Protein AF-A0A1H4XVM9-F1 (afdb_monomer)

Sequence (159 aa):
MECVITDLNSVCNGCSYFNTNTNANNGYACSHSDCSDWVTVDNDGYTTEIENNTAIRLVAQSFTKRNIKCNRRLAKKFLKKARKSDLRMELTKIGVKTIGLCFSFTCPIAWSVDFEGMKNYSNSKEYDYIDNEDEMPSGFGDDLMGIEKSKADKLGITY

pLDDT: mean 75.52, std 8.01, range [58.66, 90.75]

Radius of gyration: 21.46 Å; Cα contacts (8 Å, |Δi|>4): 237; chains: 1; bounding box: 53×29×60 Å

Structure (mmCIF, N/CA/C/O backbone):
data_AF-A0A1H4XVM9-F1
#
_entry.id   AF-A0A1H4XVM9-F1
#
loop_
_atom_site.group_PDB
_atom_site.id
_atom_site.type_symbol
_atom_site.label_atom_id
_atom_site.label_alt_id
_atom_site.label_comp_id
_atom_site.label_asym_id
_atom_site.label_entity_id
_atom_site.label_seq_id
_atom_site.pdbx_PDB_ins_code
_atom_site.Cartn_x
_atom_site.Cartn_y
_atom_site.Cartn_z
_atom_site.occupancy
_atom_site.B_iso_or_equiv
_atom_site.auth_seq_id
_atom_site.auth_comp_id
_atom_site.auth_asym_id
_atom_site.auth_atom_id
_atom_site.pdbx_PDB_model_num
ATOM 1 N N . MET A 1 1 ? 17.768 -16.829 -15.348 1.00 60.78 1 MET A N 1
ATOM 2 C CA . MET A 1 1 ? 16.547 -16.003 -15.272 1.00 60.78 1 MET A CA 1
ATOM 3 C C . MET A 1 1 ? 16.781 -14.812 -16.170 1.00 60.78 1 MET A C 1
ATOM 5 O O . MET A 1 1 ? 17.825 -14.191 -16.033 1.00 60.78 1 MET A O 1
ATOM 9 N N . GLU A 1 2 ? 15.900 -14.573 -17.136 1.00 74.12 2 GLU A N 1
ATOM 10 C CA . GLU A 1 2 ? 15.993 -13.395 -18.003 1.00 74.12 2 GLU A CA 1
ATOM 11 C C . GLU A 1 2 ? 15.342 -12.225 -17.248 1.00 74.12 2 GLU A C 1
ATOM 13 O O . GLU A 1 2 ? 14.172 -12.317 -16.864 1.00 74.12 2 GLU A O 1
ATOM 18 N N . CYS A 1 3 ? 16.129 -11.194 -16.943 1.00 76.75 3 CYS A N 1
ATOM 19 C CA . CYS A 1 3 ? 15.659 -9.969 -16.299 1.00 76.75 3 CYS A CA 1
ATOM 20 C C . CYS A 1 3 ? 15.280 -8.958 -17.379 1.00 76.75 3 CYS A C 1
ATOM 22 O O . CYS A 1 3 ? 15.989 -8.832 -18.377 1.00 76.75 3 CYS A O 1
ATOM 24 N N . VAL A 1 4 ? 14.180 -8.251 -17.162 1.00 83.38 4 VAL A N 1
ATOM 25 C CA . VAL A 1 4 ? 13.772 -7.091 -17.947 1.00 83.38 4 VAL A CA 1
ATOM 26 C C . VAL A 1 4 ? 13.689 -5.888 -17.022 1.00 83.38 4 VAL A C 1
ATOM 28 O O . VAL A 1 4 ? 13.315 -6.021 -15.855 1.00 83.38 4 VAL A O 1
ATOM 31 N N . ILE A 1 5 ? 14.072 -4.728 -17.538 1.00 84.88 5 ILE A N 1
ATOM 32 C CA . ILE A 1 5 ? 13.984 -3.463 -16.814 1.00 84.88 5 ILE A CA 1
ATOM 33 C C . ILE A 1 5 ? 12.751 -2.736 -17.322 1.00 84.88 5 ILE A C 1
ATOM 35 O O . ILE A 1 5 ? 12.441 -2.802 -18.503 1.00 84.88 5 ILE A O 1
ATOM 39 N N . THR A 1 6 ? 12.031 -2.086 -16.426 1.00 83.56 6 THR A N 1
ATOM 40 C CA . THR A 1 6 ? 10.832 -1.310 -16.735 1.00 83.56 6 THR A CA 1
ATOM 41 C C . THR A 1 6 ? 10.722 -0.150 -15.750 1.00 83.56 6 THR A C 1
ATOM 43 O O . THR A 1 6 ? 11.431 -0.124 -14.745 1.00 83.56 6 THR A O 1
ATOM 46 N N . ASP A 1 7 ? 9.856 0.818 -16.016 1.00 80.88 7 ASP A N 1
ATOM 47 C CA . ASP A 1 7 ? 9.591 1.911 -15.088 1.00 80.88 7 ASP A CA 1
ATOM 48 C C . ASP A 1 7 ? 8.581 1.508 -13.995 1.00 80.88 7 ASP A C 1
ATOM 50 O O . ASP A 1 7 ? 7.724 0.635 -14.168 1.00 80.88 7 ASP A O 1
ATOM 54 N N . LEU A 1 8 ? 8.655 2.180 -12.848 1.00 76.62 8 LEU A N 1
ATOM 55 C CA . LEU A 1 8 ? 7.811 1.930 -11.686 1.00 76.62 8 LEU A CA 1
ATOM 56 C C . LEU A 1 8 ? 6.322 2.055 -12.024 1.00 76.62 8 LEU A C 1
ATOM 58 O O . LEU A 1 8 ? 5.529 1.276 -11.501 1.00 76.62 8 LEU A O 1
ATOM 62 N N . ASN A 1 9 ? 5.921 2.968 -12.919 1.00 76.19 9 ASN A N 1
ATOM 63 C CA .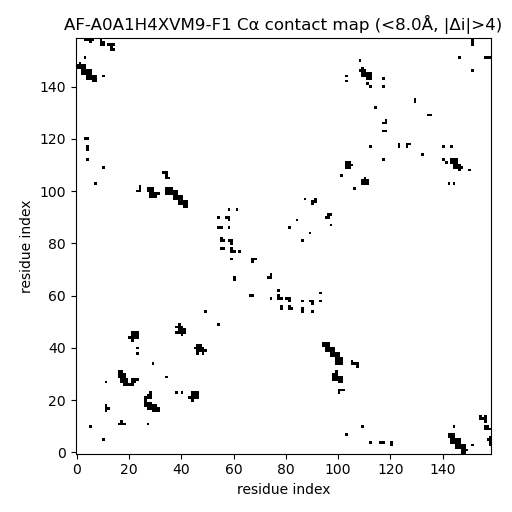 ASN A 1 9 ? 4.513 3.097 -13.297 1.00 76.19 9 ASN A CA 1
ATOM 64 C C . ASN A 1 9 ? 4.041 1.888 -14.098 1.00 76.19 9 ASN A C 1
ATOM 66 O O . ASN A 1 9 ? 2.945 1.395 -13.844 1.00 76.19 9 ASN A O 1
ATOM 70 N N . SER A 1 10 ? 4.851 1.378 -15.025 1.00 80.31 10 SER A N 1
ATOM 71 C CA . SER A 1 10 ? 4.559 0.139 -15.752 1.00 80.31 10 SER A CA 1
ATOM 72 C C . SER A 1 10 ? 4.390 -1.043 -14.796 1.00 80.31 10 SER A C 1
ATOM 74 O O . SER A 1 10 ? 3.418 -1.797 -14.913 1.00 80.31 10 SER A O 1
ATOM 76 N N . VAL A 1 11 ? 5.255 -1.157 -13.780 1.00 78.12 11 VAL A N 1
ATOM 77 C CA . VAL A 1 11 ? 5.090 -2.158 -12.716 1.00 78.12 11 VAL A CA 1
ATOM 78 C C . VAL A 1 11 ? 3.797 -1.935 -11.948 1.00 78.12 11 VAL A C 1
ATOM 80 O O . VAL A 1 11 ? 3.027 -2.876 -11.796 1.00 78.12 11 VAL A O 1
ATOM 83 N N . CYS A 1 12 ? 3.527 -0.720 -11.473 1.00 74.00 12 CYS A N 1
ATOM 84 C CA . CYS A 1 12 ? 2.334 -0.408 -10.690 1.00 74.00 12 CYS A CA 1
ATOM 85 C C . CYS A 1 12 ? 1.034 -0.610 -11.478 1.00 74.00 12 CYS A C 1
ATOM 87 O O . CYS A 1 12 ? 0.043 -1.050 -10.904 1.00 74.00 12 CYS A O 1
ATOM 89 N N . ASN A 1 13 ? 1.035 -0.343 -12.782 1.00 74.50 13 ASN A N 1
ATOM 90 C CA . ASN A 1 13 ? -0.128 -0.525 -13.645 1.00 74.50 13 ASN A CA 1
ATOM 91 C C . ASN A 1 13 ? -0.417 -2.005 -13.931 1.00 74.50 13 ASN A C 1
ATOM 93 O O . ASN A 1 13 ? -1.582 -2.393 -13.994 1.00 74.50 13 ASN A O 1
ATOM 97 N N . GLY A 1 14 ? 0.617 -2.840 -14.095 1.00 74.88 14 GLY A N 1
ATOM 98 C CA . GLY A 1 14 ? 0.437 -4.284 -14.308 1.00 74.88 14 GLY A CA 1
ATOM 99 C C . GLY A 1 14 ? 0.258 -5.077 -13.009 1.00 74.88 14 GLY A C 1
ATOM 100 O O . GLY A 1 14 ? -0.461 -6.074 -12.951 1.00 74.88 14 GLY A O 1
ATOM 101 N N . CYS A 1 15 ? 0.882 -4.620 -11.925 1.00 71.25 15 CYS A N 1
ATOM 102 C CA . CYS A 1 15 ? 0.746 -5.169 -10.587 1.00 71.25 15 CYS A CA 1
ATOM 103 C C . CYS A 1 15 ? -0.568 -4.668 -9.984 1.00 71.25 15 CYS A C 1
ATOM 105 O O . CYS A 1 15 ? -0.610 -3.628 -9.332 1.00 71.25 15 CYS A O 1
ATOM 107 N N . SER A 1 16 ? -1.642 -5.445 -10.138 1.00 71.12 16 SER A N 1
ATOM 108 C CA . SER A 1 16 ? -2.992 -5.170 -9.607 1.00 71.12 16 SER A CA 1
ATOM 109 C C . SER A 1 16 ? -3.074 -4.888 -8.095 1.00 71.12 16 SER A C 1
ATOM 111 O O . SER A 1 16 ? -4.163 -4.708 -7.552 1.00 71.12 16 SER A O 1
ATOM 113 N N . TYR A 1 17 ? -1.945 -4.925 -7.390 1.00 72.06 17 TYR A N 1
ATOM 114 C CA . TYR A 1 17 ? -1.823 -4.645 -5.972 1.00 72.06 17 TYR A CA 1
ATOM 115 C C . TYR A 1 17 ? -1.584 -3.165 -5.664 1.00 72.06 17 TYR A C 1
ATOM 117 O O . TYR A 1 17 ? -1.911 -2.758 -4.544 1.00 72.06 17 TYR A O 1
ATOM 125 N N . PHE A 1 18 ? -1.034 -2.375 -6.594 1.00 72.12 18 PHE A N 1
ATOM 126 C CA . PHE A 1 18 ? -0.811 -0.947 -6.370 1.00 72.12 18 PHE A CA 1
ATOM 127 C C . PHE A 1 18 ? -2.110 -0.148 -6.514 1.00 72.12 18 PHE A C 1
ATOM 129 O O . PHE A 1 18 ? -2.941 -0.407 -7.380 1.00 72.12 18 PHE A O 1
ATOM 136 N N . ASN A 1 19 ? -2.295 0.828 -5.629 1.00 66.88 19 ASN A N 1
ATOM 137 C CA . ASN A 1 19 ? -3.443 1.718 -5.610 1.00 66.88 19 ASN A CA 1
ATOM 138 C C . ASN A 1 19 ? -2.972 3.170 -5.512 1.00 66.88 19 ASN A C 1
ATOM 140 O O . ASN A 1 19 ? -2.428 3.591 -4.490 1.00 66.88 19 ASN A O 1
ATOM 144 N N . THR A 1 20 ? -3.248 3.932 -6.567 1.00 65.31 20 THR A N 1
ATOM 145 C CA . THR A 1 20 ? -2.880 5.346 -6.682 1.00 65.31 20 THR A CA 1
ATOM 146 C C . THR A 1 20 ? -3.876 6.307 -6.041 1.00 65.31 20 THR A C 1
ATOM 148 O O . THR A 1 20 ? -3.582 7.486 -5.870 1.00 65.31 20 THR A O 1
ATOM 151 N N . ASN A 1 21 ? -5.032 5.812 -5.587 1.00 67.31 21 ASN A N 1
ATOM 152 C CA . ASN A 1 21 ? -6.060 6.607 -4.909 1.00 67.31 21 ASN A CA 1
ATOM 153 C C . ASN A 1 21 ? -5.782 6.776 -3.407 1.00 67.31 21 ASN A C 1
ATOM 155 O O . ASN A 1 21 ? -6.690 6.669 -2.582 1.00 67.31 21 ASN A O 1
ATOM 159 N N . THR A 1 22 ? -4.524 6.992 -3.033 1.00 68.69 22 THR A N 1
ATOM 160 C CA . THR A 1 22 ? -4.124 7.353 -1.667 1.00 68.69 22 THR A CA 1
ATOM 161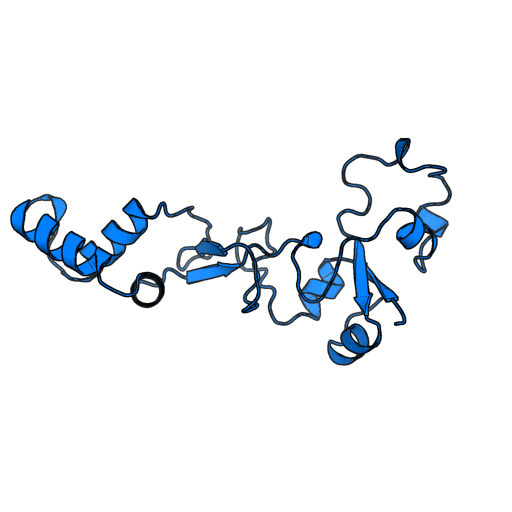 C C . THR A 1 22 ? -2.932 8.296 -1.750 1.00 68.69 22 THR A C 1
ATOM 163 O O . THR A 1 22 ? -2.165 8.215 -2.699 1.00 68.69 22 THR A O 1
ATOM 166 N N . ASN A 1 23 ? -2.719 9.162 -0.765 1.00 70.88 23 ASN A N 1
ATOM 167 C CA . ASN A 1 23 ? -1.475 9.946 -0.687 1.00 70.88 23 ASN A CA 1
ATOM 168 C C . ASN A 1 23 ? -0.321 9.162 -0.029 1.00 70.88 23 ASN A C 1
ATOM 170 O O . ASN A 1 23 ? 0.756 9.712 0.206 1.00 70.88 23 ASN A O 1
ATOM 174 N N . ALA A 1 24 ? -0.545 7.890 0.300 1.00 69.81 24 ALA A N 1
ATOM 175 C CA . ALA A 1 24 ? 0.459 7.053 0.921 1.00 69.81 24 ALA A CA 1
ATOM 176 C C . ALA A 1 24 ? 1.558 6.703 -0.062 1.00 69.81 24 ALA A C 1
ATOM 178 O O . ALA A 1 24 ? 1.281 6.448 -1.233 1.00 69.81 24 ALA A O 1
ATOM 179 N N . ASN A 1 25 ? 2.794 6.661 0.432 1.00 70.69 25 ASN A N 1
ATOM 180 C CA . ASN A 1 25 ? 3.955 6.334 -0.387 1.00 70.69 25 ASN A CA 1
ATOM 181 C C . ASN A 1 25 ? 4.012 7.166 -1.684 1.00 70.69 25 ASN A C 1
ATOM 183 O O . ASN A 1 25 ? 4.169 6.615 -2.767 1.00 70.69 25 ASN A O 1
ATOM 187 N N . ASN A 1 26 ? 3.762 8.478 -1.594 1.00 70.56 26 ASN A N 1
ATOM 188 C CA . ASN A 1 26 ? 3.692 9.386 -2.749 1.00 70.56 26 ASN A CA 1
ATOM 189 C C . ASN A 1 26 ? 2.679 8.977 -3.837 1.00 70.56 26 ASN A C 1
ATOM 191 O O . ASN A 1 26 ? 2.870 9.303 -5.004 1.00 70.56 26 ASN A O 1
ATOM 195 N N . GLY A 1 27 ? 1.603 8.276 -3.473 1.00 69.38 27 GLY A N 1
ATOM 196 C CA . GLY A 1 27 ? 0.634 7.769 -4.445 1.00 69.38 27 GLY A CA 1
ATOM 197 C C . GLY A 1 27 ? 0.850 6.317 -4.858 1.00 69.38 27 GLY A C 1
ATOM 198 O O . GLY A 1 27 ? 0.165 5.854 -5.756 1.00 69.38 27 GLY A O 1
ATOM 199 N N . TYR A 1 28 ? 1.753 5.574 -4.217 1.00 69.50 28 TYR A N 1
ATOM 200 C CA . TYR A 1 28 ? 2.046 4.178 -4.557 1.00 69.50 28 TYR A CA 1
ATOM 201 C C . TYR A 1 28 ? 1.768 3.235 -3.383 1.00 69.50 28 TYR A C 1
ATOM 203 O O . TYR A 1 28 ? 2.627 2.459 -2.957 1.00 69.50 28 TYR A O 1
ATOM 211 N N . ALA A 1 29 ? 0.561 3.297 -2.820 1.00 74.50 29 ALA A N 1
ATOM 212 C CA . ALA A 1 29 ? 0.131 2.307 -1.838 1.00 74.50 29 ALA A CA 1
ATOM 213 C C . ALA A 1 29 ? 0.048 0.918 -2.469 1.00 74.50 29 ALA A C 1
ATOM 215 O O . ALA A 1 29 ? -0.370 0.779 -3.614 1.00 74.50 29 ALA A O 1
ATOM 216 N N . CYS A 1 30 ? 0.359 -0.123 -1.703 1.00 77.19 30 CY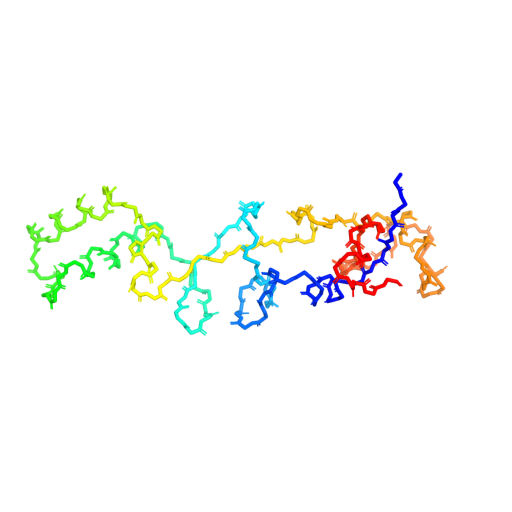S A N 1
ATOM 217 C CA . CYS A 1 30 ? 0.298 -1.503 -2.164 1.00 77.19 30 CYS A CA 1
ATOM 218 C C . CYS A 1 30 ? -0.604 -2.350 -1.264 1.00 77.19 30 CYS A C 1
ATOM 220 O O . CYS A 1 30 ? -0.686 -2.145 -0.060 1.00 77.19 30 CYS A O 1
ATOM 222 N N . SER A 1 31 ? -1.304 -3.322 -1.834 1.00 75.88 31 SER A N 1
ATOM 223 C CA . SER A 1 31 ? -2.168 -4.258 -1.103 1.00 75.88 31 SER A CA 1
ATOM 224 C C . SER A 1 31 ? -1.613 -5.685 -1.062 1.00 75.88 31 SER A C 1
ATOM 226 O O . SER A 1 31 ? -2.302 -6.600 -0.609 1.00 75.88 31 SER A O 1
ATOM 228 N N . HIS A 1 32 ? -0.373 -5.887 -1.517 1.00 73.06 32 HIS A N 1
ATOM 229 C CA . HIS A 1 32 ? 0.261 -7.201 -1.563 1.00 73.06 32 HIS A CA 1
ATOM 230 C C . HIS A 1 32 ? 0.417 -7.784 -0.150 1.00 73.06 32 HIS A C 1
ATOM 232 O O . HIS A 1 32 ? 0.841 -7.083 0.770 1.00 73.06 32 HIS A O 1
ATOM 238 N N . SER A 1 33 ? 0.087 -9.069 0.035 1.00 71.50 33 SER A N 1
ATOM 239 C CA . SER A 1 33 ? 0.147 -9.738 1.349 1.00 71.50 33 SER A CA 1
ATOM 240 C C . SER A 1 33 ? 1.539 -9.696 1.966 1.00 71.50 33 SER A C 1
ATOM 242 O O . SER A 1 33 ? 1.676 -9.582 3.181 1.00 71.50 33 SER A O 1
ATOM 244 N N . ASP A 1 34 ? 2.548 -9.748 1.102 1.00 70.62 34 ASP A N 1
ATOM 245 C CA . ASP A 1 34 ? 3.956 -9.847 1.481 1.00 70.62 34 ASP A CA 1
ATOM 246 C C . ASP A 1 34 ? 4.639 -8.473 1.606 1.00 70.62 34 ASP A C 1
ATOM 248 O O . ASP A 1 34 ? 5.863 -8.395 1.596 1.00 70.62 34 ASP A O 1
ATOM 252 N N . CYS A 1 35 ? 3.875 -7.375 1.694 1.00 70.75 35 CYS A N 1
ATOM 253 C CA . CYS A 1 35 ? 4.466 -6.052 1.902 1.00 70.75 35 CYS A CA 1
ATOM 254 C C . CYS A 1 35 ? 5.155 -5.986 3.279 1.00 70.75 35 CYS A C 1
ATOM 256 O O . CYS A 1 35 ? 4.567 -6.384 4.293 1.00 70.75 35 CYS A O 1
ATOM 258 N N . SER A 1 36 ? 6.393 -5.482 3.313 1.00 66.00 36 SER A N 1
ATOM 259 C CA . SER A 1 36 ? 7.202 -5.376 4.537 1.00 66.00 36 SER A CA 1
ATOM 260 C C . SER A 1 36 ? 6.638 -4.350 5.514 1.00 66.00 36 SER A C 1
ATOM 262 O O . SER A 1 36 ? 6.590 -4.596 6.719 1.00 66.00 36 SER A O 1
ATOM 264 N N . ASP A 1 37 ? 6.158 -3.231 4.976 1.00 70.75 37 ASP A N 1
ATOM 265 C CA . ASP A 1 37 ? 5.762 -2.055 5.735 1.00 70.75 37 ASP A CA 1
ATOM 266 C C . ASP A 1 37 ? 4.308 -1.698 5.463 1.00 70.75 37 ASP A C 1
ATOM 268 O O . ASP A 1 37 ? 3.804 -1.835 4.349 1.00 70.75 37 ASP A O 1
ATOM 272 N N . TRP A 1 38 ? 3.612 -1.240 6.501 1.00 74.38 38 TRP A N 1
ATOM 273 C CA . TRP A 1 38 ? 2.185 -0.944 6.448 1.00 74.38 38 TRP A CA 1
ATOM 274 C C . TRP A 1 38 ? 1.901 0.393 7.113 1.00 74.38 38 TRP A C 1
ATOM 276 O O . TRP A 1 38 ? 2.331 0.642 8.238 1.00 74.38 38 TRP A O 1
ATOM 286 N N . VAL A 1 39 ? 1.094 1.215 6.451 1.00 74.19 39 VAL A N 1
ATOM 287 C CA . VAL A 1 39 ? 0.520 2.431 7.017 1.00 74.19 39 VAL A CA 1
ATOM 288 C C . VAL A 1 39 ? -0.990 2.291 7.125 1.00 74.19 39 VAL A C 1
ATOM 290 O O . VAL A 1 39 ? -1.643 1.496 6.446 1.00 74.19 39 VAL A O 1
ATOM 293 N N . THR A 1 40 ? -1.556 3.061 8.038 1.00 74.50 40 THR A N 1
ATOM 294 C CA . THR A 1 40 ? -2.996 3.142 8.218 1.00 74.50 40 THR A CA 1
ATOM 295 C C . THR A 1 40 ? -3.514 4.389 7.504 1.00 74.50 40 THR A C 1
ATOM 297 O O . THR A 1 40 ? -2.948 5.464 7.658 1.00 74.50 40 THR A O 1
ATOM 300 N N . VAL A 1 41 ? -4.570 4.249 6.710 1.00 73.75 41 VAL A N 1
ATOM 301 C CA . VAL A 1 41 ? -5.262 5.355 6.037 1.00 73.75 41 VAL A CA 1
ATOM 302 C C . VAL A 1 41 ? -6.703 5.424 6.501 1.00 73.75 41 VAL A C 1
ATOM 304 O O . VAL A 1 41 ? -7.314 4.411 6.860 1.00 73.75 41 VAL A O 1
ATOM 307 N N . ASP A 1 42 ? -7.249 6.631 6.503 1.00 71.38 42 ASP A N 1
ATOM 308 C CA . ASP A 1 42 ? -8.680 6.824 6.681 1.00 71.38 42 ASP A CA 1
ATOM 309 C C . ASP A 1 42 ? -9.476 6.401 5.429 1.00 71.38 42 ASP A C 1
ATOM 311 O O . ASP A 1 42 ? -8.930 5.919 4.431 1.00 71.38 42 ASP A O 1
ATOM 315 N N . ASN A 1 43 ? -10.804 6.536 5.499 1.00 66.62 43 ASN A N 1
ATOM 316 C CA . ASN A 1 43 ? -11.697 6.206 4.384 1.00 66.62 43 ASN A CA 1
ATOM 317 C C . ASN A 1 43 ? -11.443 7.062 3.138 1.00 66.62 43 ASN A C 1
ATOM 319 O O . ASN A 1 43 ? -11.745 6.603 2.036 1.00 66.62 43 ASN A O 1
ATOM 323 N N . ASP A 1 44 ? -10.912 8.269 3.324 1.00 65.94 44 ASP A N 1
ATOM 324 C CA . ASP A 1 44 ? -10.708 9.257 2.269 1.00 65.94 44 ASP A CA 1
ATOM 325 C C . ASP A 1 44 ? -9.345 9.071 1.575 1.00 65.94 44 ASP A C 1
ATOM 327 O O . ASP A 1 44 ? -9.018 9.794 0.637 1.00 65.94 44 ASP A O 1
ATOM 331 N N . GLY A 1 45 ? -8.566 8.062 1.991 1.00 61.66 45 GLY A N 1
ATOM 332 C CA . GLY A 1 45 ? -7.280 7.714 1.387 1.00 61.66 45 GLY A CA 1
ATOM 333 C C . GLY A 1 45 ? -6.122 8.579 1.879 1.00 61.66 45 GLY A C 1
ATOM 334 O O . GLY A 1 45 ? -5.038 8.514 1.295 1.00 61.66 45 GLY A O 1
ATOM 335 N N . TYR A 1 46 ? -6.327 9.356 2.948 1.00 64.12 46 TYR A N 1
ATOM 336 C CA . TYR A 1 46 ? -5.277 10.144 3.571 1.00 64.12 46 TYR A CA 1
ATOM 337 C C . TYR A 1 46 ? -4.517 9.307 4.600 1.00 64.12 46 TYR A C 1
ATOM 339 O O . TYR A 1 46 ? -5.076 8.725 5.536 1.00 64.12 46 TYR A O 1
ATOM 347 N N . THR A 1 47 ? -3.196 9.281 4.454 1.00 61.09 47 THR A N 1
ATOM 348 C CA . THR A 1 47 ? -2.270 8.793 5.464 1.00 61.09 47 THR A CA 1
ATOM 349 C C . THR A 1 47 ? -2.358 9.679 6.678 1.00 61.09 47 THR A C 1
ATOM 351 O O . THR A 1 47 ? -1.824 10.787 6.719 1.00 61.09 47 THR A O 1
ATOM 354 N N . THR A 1 48 ? -2.995 9.153 7.706 1.00 61.31 48 THR A N 1
ATOM 355 C CA . THR A 1 48 ? -2.656 9.535 9.062 1.00 61.31 48 THR A CA 1
ATOM 356 C C . THR A 1 48 ? -1.823 8.397 9.606 1.00 61.31 48 THR A C 1
ATOM 358 O O . THR A 1 48 ? -2.312 7.278 9.717 1.00 61.31 48 THR A O 1
ATOM 361 N N . GLU A 1 49 ? -0.567 8.650 9.963 1.00 60.41 49 GLU A N 1
ATOM 362 C CA . GLU A 1 49 ? 0.131 7.711 10.832 1.00 60.41 49 GLU A CA 1
ATOM 363 C C . GLU A 1 49 ? -0.652 7.621 12.142 1.00 60.41 49 GLU A C 1
ATOM 365 O O . GLU A 1 49 ? -0.592 8.485 13.018 1.00 60.41 49 GLU A O 1
ATOM 370 N N . ILE A 1 50 ? -1.479 6.585 12.250 1.00 65.94 50 ILE A N 1
ATOM 371 C CA . ILE A 1 50 ? -2.238 6.338 13.458 1.00 65.94 50 ILE A CA 1
ATOM 372 C C . ILE A 1 50 ? -1.306 5.575 14.383 1.00 65.94 50 ILE A C 1
ATOM 374 O O . ILE A 1 50 ? -1.207 4.351 14.314 1.00 65.94 50 ILE A O 1
ATOM 378 N N . GLU A 1 51 ? -0.640 6.306 15.278 1.00 72.69 51 GLU A N 1
ATOM 379 C CA . GLU A 1 51 ? 0.092 5.692 16.382 1.00 72.69 51 GLU A CA 1
ATOM 380 C C . GLU A 1 51 ? -0.763 4.599 17.039 1.00 72.69 51 GLU A C 1
ATOM 382 O O . GLU A 1 51 ? -1.973 4.762 17.234 1.00 72.69 51 GLU A O 1
ATOM 387 N N . ASN A 1 52 ? -0.137 3.501 17.463 1.00 75.69 52 ASN A N 1
ATOM 388 C CA . ASN A 1 52 ? -0.840 2.351 18.041 1.00 75.69 52 ASN A CA 1
ATOM 389 C C . ASN A 1 52 ? -1.790 2.760 19.194 1.00 75.69 52 ASN A C 1
ATOM 391 O O . ASN A 1 52 ? -2.925 2.293 19.305 1.00 75.69 52 ASN A O 1
ATOM 395 N N . ASN A 1 53 ? -1.382 3.734 20.015 1.00 79.56 53 ASN A N 1
ATOM 396 C CA . ASN A 1 53 ? -2.229 4.293 21.071 1.00 79.56 53 ASN A CA 1
ATOM 397 C C . ASN A 1 53 ? -3.474 5.018 20.538 1.00 79.56 53 ASN A C 1
ATOM 399 O O . ASN A 1 53 ? -4.544 4.926 21.147 1.00 79.56 53 ASN A O 1
ATOM 403 N N . THR A 1 54 ? -3.356 5.727 19.419 1.00 79.81 54 THR A N 1
ATOM 404 C CA . THR A 1 54 ? -4.471 6.392 18.737 1.00 79.81 54 THR A CA 1
ATOM 405 C C . THR A 1 54 ? -5.411 5.361 18.117 1.00 79.81 54 THR A C 1
ATOM 407 O O . THR A 1 54 ? -6.622 5.448 18.327 1.00 79.81 54 THR A O 1
ATOM 410 N N . ALA A 1 55 ? -4.873 4.313 17.492 1.00 79.44 55 ALA A N 1
ATOM 411 C CA . ALA A 1 55 ? -5.657 3.220 16.921 1.00 79.44 55 ALA A CA 1
ATOM 412 C C . ALA A 1 55 ? -6.489 2.494 17.994 1.00 79.44 55 ALA A C 1
ATOM 414 O O . ALA A 1 55 ? -7.703 2.326 17.856 1.00 79.44 55 ALA A O 1
ATOM 415 N N . ILE A 1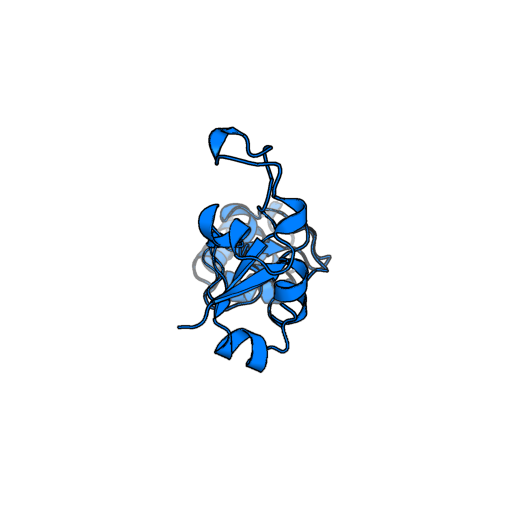 56 ? -5.873 2.171 19.138 1.00 85.12 56 ILE A N 1
ATOM 416 C CA . ILE A 1 56 ? -6.562 1.592 20.303 1.00 85.12 56 ILE A CA 1
ATOM 417 C C . ILE A 1 56 ? -7.698 2.505 20.790 1.00 85.12 56 ILE A C 1
ATOM 419 O O . ILE A 1 56 ? -8.753 2.018 21.204 1.00 85.12 56 ILE A O 1
ATOM 423 N N . ARG A 1 57 ? -7.502 3.830 20.776 1.00 84.44 57 ARG A N 1
ATOM 424 C CA . ARG A 1 57 ? -8.528 4.794 21.208 1.00 84.44 57 ARG A CA 1
ATOM 425 C C . ARG A 1 57 ? -9.699 4.852 20.234 1.00 84.44 57 ARG A C 1
ATOM 427 O O . ARG A 1 57 ? -10.832 4.868 20.711 1.00 84.44 57 ARG A O 1
ATOM 434 N N . LEU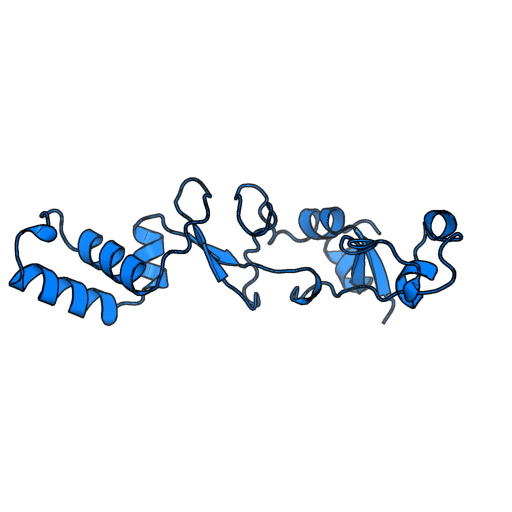 A 1 58 ? -9.443 4.838 18.927 1.00 82.56 58 LEU A N 1
ATOM 435 C CA . LEU A 1 58 ? -10.483 4.801 17.893 1.00 82.56 58 LEU A CA 1
ATOM 436 C C . LEU A 1 58 ? -11.330 3.528 18.013 1.00 82.56 58 LEU A C 1
ATOM 438 O O . LEU A 1 58 ? -12.554 3.605 18.124 1.00 82.56 58 LEU A O 1
ATOM 442 N N . VAL A 1 59 ? -10.685 2.363 18.137 1.00 86.94 59 VAL A N 1
ATOM 443 C CA . VAL A 1 59 ? -11.386 1.088 18.360 1.00 86.94 59 VAL A CA 1
ATOM 444 C C . VAL A 1 59 ? -12.183 1.119 19.664 1.00 86.94 59 VAL A C 1
ATOM 446 O O . VAL A 1 59 ? -13.357 0.752 19.688 1.00 86.94 59 VAL A O 1
ATOM 449 N N . ALA A 1 60 ? -11.602 1.626 20.755 1.00 87.56 60 ALA A N 1
ATOM 450 C CA . ALA A 1 60 ? -12.313 1.739 22.026 1.00 87.56 60 ALA A CA 1
ATOM 451 C C . ALA A 1 60 ? -13.554 2.642 21.928 1.00 87.56 60 ALA A C 1
ATOM 453 O O . ALA A 1 60 ? -14.575 2.317 22.535 1.00 87.56 60 ALA A O 1
ATOM 454 N N . GLN A 1 61 ? -13.476 3.743 21.173 1.00 85.06 61 GLN A N 1
ATOM 455 C CA . GLN A 1 61 ? -14.603 4.639 20.896 1.00 85.06 61 GLN A CA 1
ATOM 456 C C . GLN A 1 61 ? -15.687 3.953 20.061 1.00 85.06 61 GLN A C 1
ATOM 458 O O . GLN A 1 61 ? -16.862 4.109 20.377 1.00 85.06 61 GLN A O 1
ATOM 463 N N . SER A 1 62 ? -15.317 3.123 19.083 1.00 85.50 62 SER A N 1
ATOM 464 C CA . SER A 1 62 ? -16.285 2.395 18.249 1.00 85.50 62 SER A CA 1
ATOM 465 C C . SER A 1 62 ? -17.171 1.418 19.037 1.00 85.50 62 SER A C 1
ATOM 467 O O . SER A 1 62 ? -18.330 1.196 18.691 1.00 85.50 62 SER A O 1
ATOM 469 N N . PHE A 1 63 ? -16.680 0.881 20.162 1.00 86.94 63 PHE A N 1
ATOM 470 C CA . PHE A 1 63 ? -17.436 -0.062 20.993 1.00 86.94 63 PHE A CA 1
ATOM 471 C C . PHE A 1 63 ? -18.611 0.556 21.755 1.00 86.94 63 PHE A C 1
ATOM 473 O O . PHE A 1 63 ? -19.355 -0.169 22.423 1.00 86.94 63 PHE A O 1
ATOM 480 N N . THR A 1 64 ? -18.782 1.877 21.717 1.00 81.00 64 THR A N 1
ATOM 481 C CA . THR A 1 64 ? -19.862 2.547 22.435 1.00 81.00 64 THR A CA 1
ATOM 482 C C . THR A 1 64 ? -20.288 3.831 21.743 1.00 81.00 64 THR A C 1
ATOM 484 O O . THR A 1 64 ? -19.488 4.712 21.469 1.00 81.00 64 THR A O 1
ATOM 487 N N . LYS A 1 65 ? -21.602 4.013 21.599 1.00 75.94 65 LYS A N 1
ATOM 488 C CA . LYS A 1 65 ? -22.192 5.277 21.128 1.00 75.94 65 LYS A CA 1
ATOM 489 C C . LYS A 1 65 ? -22.075 6.425 22.149 1.00 75.94 65 LYS A C 1
ATOM 491 O O . LYS A 1 65 ? -22.385 7.567 21.836 1.00 75.94 65 LYS A O 1
ATOM 496 N N . ARG A 1 66 ? -21.679 6.133 23.398 1.00 68.38 66 ARG A N 1
ATOM 497 C CA . ARG A 1 66 ? -21.507 7.123 24.481 1.00 68.38 66 ARG A CA 1
ATOM 498 C C . ARG A 1 66 ? -20.129 7.777 24.420 1.00 68.38 66 ARG A C 1
ATOM 500 O O . ARG A 1 66 ? -19.132 7.075 24.267 1.00 68.38 66 ARG A O 1
ATOM 507 N N . ASN A 1 67 ? -20.064 9.087 24.669 1.00 63.94 67 ASN A N 1
ATOM 508 C CA . ASN A 1 67 ? -18.801 9.822 24.740 1.00 63.94 67 ASN A CA 1
ATOM 509 C C . ASN A 1 67 ? -17.926 9.317 25.905 1.00 63.94 67 ASN A C 1
ATOM 511 O O . ASN A 1 67 ? -18.196 9.568 27.080 1.00 63.94 67 ASN A O 1
ATOM 515 N N . ILE A 1 68 ? -16.861 8.587 25.569 1.00 61.56 68 ILE A N 1
ATOM 516 C CA . ILE A 1 68 ? -15.951 7.960 26.536 1.00 61.56 68 ILE A CA 1
ATOM 517 C C . ILE A 1 68 ? -15.121 8.993 27.312 1.00 61.56 68 ILE A C 1
ATOM 519 O O . ILE A 1 68 ? -14.714 8.708 28.442 1.00 61.56 68 ILE A O 1
ATOM 523 N N . LYS A 1 69 ? -14.882 10.192 26.749 1.00 60.00 69 LYS A N 1
ATOM 524 C CA . LYS A 1 69 ? -13.987 11.204 27.344 1.00 60.00 69 LYS A CA 1
ATOM 525 C C . LYS A 1 69 ? -14.405 11.601 28.767 1.00 60.00 69 LYS A C 1
ATOM 527 O O . LYS A 1 69 ? -13.552 11.975 29.562 1.00 60.00 69 LYS A O 1
ATOM 532 N N . CYS A 1 70 ? -15.684 11.445 29.109 1.00 58.66 70 CYS A N 1
ATOM 533 C CA . CYS A 1 70 ? -16.255 11.913 30.370 1.00 58.66 70 CYS A CA 1
ATOM 534 C C . CYS A 1 70 ? -16.406 10.823 31.455 1.00 58.66 70 CYS A C 1
ATOM 536 O O . CYS A 1 70 ? -16.867 11.132 32.550 1.00 58.66 70 CYS A O 1
ATOM 538 N N . ASN A 1 71 ? -16.037 9.551 31.212 1.00 78.88 71 ASN A N 1
ATOM 539 C CA . ASN A 1 71 ? -16.168 8.483 32.220 1.00 78.88 71 ASN A CA 1
ATOM 540 C C . ASN A 1 71 ? -14.937 7.565 32.289 1.00 78.88 71 ASN A C 1
ATOM 542 O O . ASN A 1 71 ? -14.777 6.631 31.499 1.00 78.88 71 ASN A O 1
ATOM 546 N N . ARG A 1 72 ? -14.103 7.773 33.319 1.00 80.12 72 ARG A N 1
ATOM 547 C CA . ARG A 1 72 ? -12.844 7.037 33.540 1.00 80.12 72 ARG A CA 1
ATOM 548 C C . ARG A 1 72 ? -13.023 5.515 33.632 1.00 80.12 72 ARG A C 1
ATOM 550 O O . ARG A 1 72 ? -12.180 4.775 33.124 1.00 80.12 72 ARG A O 1
ATOM 557 N N . ARG A 1 73 ? -14.097 5.023 34.267 1.00 84.38 73 ARG A N 1
ATOM 558 C CA . ARG A 1 73 ? -14.347 3.573 34.418 1.00 84.38 73 ARG A CA 1
ATOM 559 C C . ARG A 1 73 ? -14.708 2.934 33.078 1.00 84.38 73 ARG A C 1
ATOM 561 O O . ARG A 1 73 ? -14.149 1.894 32.730 1.00 84.38 73 ARG A O 1
ATOM 568 N N . LEU A 1 74 ? -15.598 3.573 32.316 1.00 81.62 74 LEU A N 1
ATOM 569 C CA . LEU A 1 74 ? -15.975 3.114 30.977 1.00 81.62 74 LEU A CA 1
ATOM 570 C C . LEU A 1 74 ? -14.788 3.177 30.013 1.00 81.62 74 LEU A C 1
ATOM 572 O O . LEU A 1 74 ? -14.527 2.195 29.321 1.00 81.62 74 LEU A O 1
ATOM 576 N N . ALA A 1 75 ? -14.014 4.264 30.043 1.00 81.56 75 ALA A N 1
ATOM 577 C CA . ALA A 1 75 ? -12.800 4.402 29.244 1.00 81.56 75 ALA A CA 1
ATOM 578 C C . ALA A 1 75 ? -11.820 3.253 29.493 1.00 81.56 75 ALA A C 1
ATOM 580 O O . ALA A 1 75 ? -11.398 2.584 28.552 1.00 81.56 75 ALA A O 1
ATOM 581 N N . LYS A 1 76 ? -11.524 2.944 30.763 1.00 87.38 76 LYS A N 1
ATOM 582 C CA . LYS A 1 76 ? -10.630 1.833 31.121 1.00 87.38 76 LYS A CA 1
ATOM 583 C C . LYS A 1 76 ? -11.160 0.481 30.627 1.00 87.38 76 LYS A C 1
ATOM 585 O O . LYS A 1 76 ? -10.375 -0.336 30.149 1.00 87.38 76 LYS A O 1
ATOM 590 N N . LYS A 1 77 ? -12.474 0.244 30.718 1.00 89.56 77 LYS A N 1
ATOM 591 C CA . LYS A 1 77 ? -13.118 -0.990 30.236 1.00 89.56 77 LYS A CA 1
ATOM 592 C C . LYS A 1 77 ? -12.950 -1.160 28.723 1.00 89.56 77 LYS A C 1
ATOM 594 O O . LYS A 1 77 ? -12.498 -2.217 28.290 1.00 89.56 77 LYS A O 1
ATOM 599 N N . PHE A 1 78 ? -13.286 -0.139 27.933 1.00 89.12 78 PHE A N 1
ATOM 600 C CA . PHE A 1 78 ? -13.232 -0.227 26.471 1.00 89.12 78 PHE A CA 1
ATOM 601 C C . PHE A 1 78 ? -11.804 -0.198 25.924 1.00 89.12 78 PHE A C 1
ATOM 603 O O . PHE A 1 78 ? -11.515 -0.964 25.015 1.00 89.12 78 PHE A O 1
ATOM 610 N N . LEU A 1 79 ? -10.883 0.558 26.533 1.00 88.75 79 LEU A N 1
ATOM 611 C CA . LE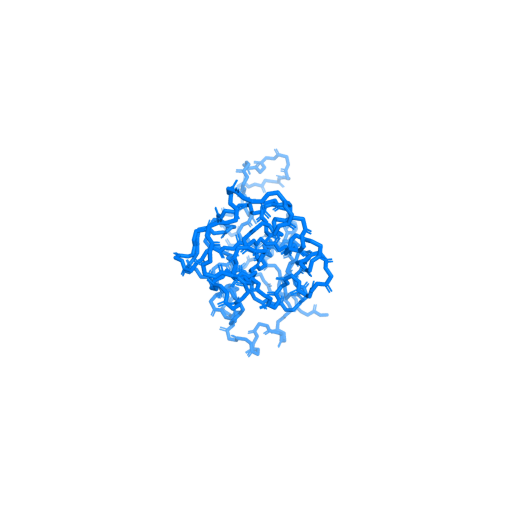U A 1 79 ? -9.456 0.496 26.188 1.00 88.75 79 LEU A CA 1
ATOM 612 C C . LEU A 1 79 ? -8.870 -0.896 26.450 1.00 88.75 79 LEU A C 1
ATOM 614 O O . LEU A 1 79 ? -8.138 -1.428 25.622 1.00 88.75 79 LEU A O 1
ATOM 618 N N . LYS A 1 80 ? -9.218 -1.528 27.581 1.00 90.56 80 LYS A N 1
ATOM 619 C CA . LYS A 1 80 ? -8.783 -2.903 27.874 1.00 90.56 80 LYS A CA 1
ATOM 620 C C . LYS A 1 80 ? -9.374 -3.910 26.884 1.00 90.56 80 LYS A C 1
ATOM 622 O O . LYS A 1 80 ? -8.701 -4.877 26.549 1.00 90.56 80 LYS A O 1
ATOM 627 N N . LYS A 1 81 ? -10.613 -3.689 26.431 1.00 90.44 81 LYS A N 1
ATOM 628 C CA . LYS A 1 81 ? -11.247 -4.504 25.388 1.00 90.44 81 LYS A CA 1
ATOM 629 C C . LYS A 1 81 ? -10.538 -4.325 24.040 1.00 90.44 81 LYS A C 1
ATOM 631 O O . LYS A 1 81 ? -10.194 -5.325 23.433 1.00 90.44 81 LYS A O 1
ATOM 636 N N . ALA A 1 82 ? -10.255 -3.085 23.636 1.00 87.94 82 ALA A N 1
ATOM 637 C CA . ALA A 1 82 ? -9.589 -2.753 22.374 1.00 87.94 82 ALA A CA 1
ATOM 638 C C . ALA A 1 82 ? -8.166 -3.324 22.285 1.00 87.94 82 ALA A C 1
ATOM 640 O O . ALA A 1 82 ? -7.768 -3.856 21.261 1.00 87.94 82 ALA A O 1
ATOM 641 N N . ARG A 1 83 ? -7.414 -3.308 23.393 1.00 87.62 83 ARG A N 1
ATOM 642 C CA . ARG A 1 83 ? -6.084 -3.944 23.463 1.00 87.62 83 ARG A CA 1
ATOM 643 C C . ARG A 1 83 ? -6.108 -5.471 23.339 1.00 87.62 83 ARG A C 1
ATOM 645 O O . ARG A 1 83 ? -5.061 -6.067 23.138 1.00 87.62 83 ARG A O 1
ATOM 652 N N . LYS A 1 84 ? -7.262 -6.105 23.561 1.00 90.75 84 LYS A N 1
ATOM 653 C CA . LYS A 1 84 ? -7.439 -7.562 23.472 1.00 90.75 84 LYS A CA 1
ATOM 654 C C . LYS A 1 84 ? -8.117 -8.006 22.177 1.00 90.75 84 LYS A C 1
ATOM 656 O O . LYS A 1 84 ? -8.208 -9.206 21.946 1.00 90.75 84 LYS A O 1
ATOM 661 N N . SER A 1 85 ? -8.660 -7.076 21.399 1.00 87.88 85 SER A N 1
ATOM 662 C CA . SER A 1 85 ? -9.250 -7.370 20.097 1.00 87.88 85 SER A CA 1
ATOM 663 C C . SER A 1 85 ? -8.185 -7.385 19.011 1.00 87.88 85 SER A C 1
ATOM 665 O O . SER A 1 85 ? -7.119 -6.794 19.169 1.00 87.88 85 SER A O 1
ATOM 667 N N . ASP A 1 86 ? -8.525 -8.002 17.887 1.00 85.62 86 ASP A N 1
ATOM 668 C CA . ASP A 1 86 ? -7.773 -7.839 16.651 1.00 85.62 86 ASP A CA 1
ATOM 669 C C . ASP A 1 86 ? -7.943 -6.402 16.138 1.00 85.62 86 ASP A C 1
ATOM 671 O O . ASP A 1 86 ? -9.006 -6.009 15.647 1.00 85.62 86 ASP A O 1
ATOM 675 N N . LEU A 1 87 ? -6.894 -5.598 16.317 1.00 81.25 87 LEU A N 1
ATOM 676 C CA . LEU A 1 87 ? -6.909 -4.178 15.988 1.00 81.25 87 LEU A CA 1
ATOM 677 C C . LEU A 1 87 ? -7.166 -3.940 14.498 1.00 81.25 87 LEU A C 1
ATOM 679 O O . LEU A 1 87 ? -7.907 -3.025 14.156 1.00 81.25 87 LEU A O 1
ATOM 683 N N . ARG A 1 88 ? -6.595 -4.774 13.622 1.00 76.19 88 ARG A N 1
ATOM 684 C CA . ARG A 1 88 ? -6.674 -4.599 12.167 1.00 76.19 88 ARG A CA 1
ATOM 685 C C . ARG A 1 88 ? -8.104 -4.807 11.674 1.00 76.19 88 ARG A C 1
ATOM 687 O O . ARG A 1 88 ? -8.633 -3.992 10.917 1.00 76.19 88 ARG A O 1
ATOM 694 N N . MET A 1 89 ? -8.761 -5.851 12.178 1.00 82.25 89 MET A N 1
ATOM 695 C CA . MET A 1 89 ? -10.161 -6.130 11.864 1.00 82.25 89 MET A CA 1
ATOM 696 C C . MET A 1 89 ? -11.101 -5.033 12.391 1.00 82.25 89 MET A C 1
ATOM 698 O O . MET A 1 89 ? -12.003 -4.602 11.674 1.00 82.25 89 MET A O 1
ATOM 702 N N . GLU A 1 90 ? -10.917 -4.568 13.630 1.00 86.06 90 GLU A N 1
ATOM 703 C CA . GLU A 1 90 ? -11.785 -3.529 14.203 1.00 86.06 90 GLU A CA 1
ATOM 704 C C . GLU A 1 90 ? -11.589 -2.160 13.537 1.00 86.06 90 GLU A C 1
ATOM 706 O O . GLU A 1 90 ? -12.571 -1.464 13.288 1.00 86.06 90 GLU A O 1
ATOM 711 N N . LEU A 1 91 ? -10.355 -1.791 13.178 1.00 80.94 91 LEU A N 1
ATOM 712 C CA . LEU A 1 91 ? -10.083 -0.583 12.392 1.00 80.94 91 LEU A CA 1
ATOM 713 C C . LEU A 1 91 ? -10.793 -0.629 11.036 1.00 80.94 91 LEU A C 1
ATOM 715 O O . LEU A 1 91 ? -11.461 0.335 10.663 1.00 80.94 91 LEU A O 1
ATOM 719 N N . THR A 1 92 ? -10.762 -1.782 10.366 1.00 80.75 92 THR A N 1
ATOM 720 C CA . THR A 1 92 ? -11.427 -1.963 9.068 1.00 80.75 92 THR A CA 1
ATOM 721 C C . THR A 1 92 ? -12.941 -1.739 9.171 1.00 80.75 92 THR A C 1
ATOM 723 O O . THR A 1 92 ? -13.530 -1.111 8.296 1.00 80.75 92 THR A O 1
ATOM 726 N N . LYS A 1 93 ? -13.586 -2.158 10.272 1.00 83.50 93 LYS A N 1
ATOM 727 C CA . LYS A 1 93 ? -15.024 -1.901 10.518 1.00 83.50 93 LYS A CA 1
ATOM 728 C C . LYS A 1 93 ? -15.354 -0.420 10.705 1.00 83.50 93 LYS A C 1
ATOM 730 O O . LYS A 1 93 ? -16.479 -0.009 10.439 1.00 83.50 93 LYS A O 1
ATOM 735 N N . ILE A 1 94 ? -14.396 0.362 11.193 1.00 81.00 94 ILE A N 1
ATOM 736 C CA . ILE A 1 94 ? -14.522 1.815 11.378 1.00 81.00 94 ILE A CA 1
ATOM 737 C C . ILE A 1 94 ? -14.250 2.549 10.048 1.00 81.00 94 ILE A C 1
ATOM 739 O O . ILE A 1 94 ? -14.490 3.748 9.944 1.00 81.00 94 ILE A O 1
ATOM 743 N N . GLY A 1 95 ? -13.806 1.824 9.013 1.00 74.56 95 GLY A N 1
ATOM 744 C CA . GLY A 1 95 ? -13.407 2.379 7.721 1.00 74.56 95 GLY A CA 1
ATOM 745 C C . GLY A 1 95 ? -11.955 2.860 7.690 1.00 74.56 95 GLY A C 1
ATOM 746 O O . GLY A 1 95 ? -11.536 3.588 6.802 1.00 74.56 95 GLY A O 1
ATOM 747 N N . VAL A 1 96 ? -11.159 2.446 8.667 1.00 77.81 96 VAL A N 1
ATOM 748 C CA . VAL A 1 96 ? -9.724 2.689 8.668 1.00 77.81 96 VAL A CA 1
ATOM 749 C C . VAL A 1 96 ? -9.052 1.502 7.983 1.00 77.81 96 VAL A C 1
ATOM 751 O O . VAL A 1 96 ? -9.168 0.367 8.452 1.00 77.81 96 VAL A O 1
ATOM 754 N N . LYS A 1 97 ? -8.377 1.739 6.858 1.00 76.75 97 LYS A N 1
ATOM 755 C CA . LYS A 1 97 ? -7.746 0.684 6.055 1.00 76.75 97 LYS A CA 1
ATOM 756 C C . LYS A 1 97 ? -6.250 0.640 6.332 1.00 76.75 97 LYS A C 1
ATOM 758 O O . LYS A 1 97 ? -5.599 1.665 6.469 1.00 76.75 97 LYS A O 1
ATOM 763 N N . THR A 1 98 ? -5.690 -0.560 6.392 1.00 74.75 98 THR A N 1
ATOM 764 C CA . THR A 1 98 ? -4.234 -0.757 6.380 1.00 74.75 98 THR A CA 1
ATOM 765 C C . THR A 1 98 ? -3.786 -1.013 4.955 1.00 74.75 98 THR A C 1
ATOM 767 O O . THR A 1 98 ? -4.259 -1.970 4.340 1.00 74.75 98 THR A O 1
ATOM 770 N N . ILE A 1 99 ? -2.873 -0.191 4.468 1.00 77.06 99 ILE A N 1
ATOM 771 C CA . ILE A 1 99 ? -2.266 -0.296 3.144 1.00 77.06 99 ILE A CA 1
ATOM 772 C C . ILE A 1 99 ? -0.754 -0.462 3.299 1.00 77.06 99 ILE A C 1
ATOM 774 O O . ILE A 1 99 ? -0.159 0.012 4.263 1.00 77.06 99 ILE A O 1
ATOM 778 N N . GLY A 1 100 ? -0.140 -1.191 2.385 1.00 73.62 100 GLY A N 1
ATOM 779 C CA . GLY A 1 100 ? 1.292 -1.430 2.349 1.00 73.62 100 GLY A CA 1
ATOM 780 C C . GLY A 1 100 ? 2.046 -0.231 1.782 1.00 73.62 100 GLY A C 1
ATOM 781 O O . GLY A 1 100 ? 1.602 0.389 0.814 1.00 73.62 100 GLY A O 1
ATOM 782 N N . LEU A 1 101 ? 3.196 0.074 2.373 1.00 72.38 101 LEU A N 1
ATOM 783 C CA . LEU A 1 101 ? 4.207 0.976 1.828 1.00 72.38 101 LEU A CA 1
ATOM 784 C C . LEU A 1 101 ? 5.251 0.115 1.114 1.00 72.38 101 LEU A C 1
ATOM 786 O O . LEU A 1 101 ? 6.328 -0.145 1.641 1.00 72.38 101 LEU A O 1
ATOM 790 N N . CYS A 1 102 ? 4.902 -0.415 -0.054 1.00 69.38 102 CYS A N 1
ATOM 791 C CA . CYS A 1 102 ? 5.870 -1.184 -0.825 1.00 69.38 102 CYS A CA 1
ATOM 792 C C . CYS A 1 102 ? 6.725 -0.195 -1.618 1.00 69.38 102 CYS A C 1
ATOM 794 O O . CYS A 1 102 ? 6.215 0.515 -2.484 1.00 69.38 102 CYS A O 1
ATOM 796 N N . PHE A 1 103 ? 8.016 -0.148 -1.315 1.00 61.50 103 PHE A N 1
ATOM 797 C CA . PHE A 1 103 ? 8.991 0.527 -2.153 1.00 61.50 103 PHE A CA 1
ATOM 798 C C . PHE A 1 103 ? 9.463 -0.421 -3.254 1.00 61.50 103 PHE A C 1
ATOM 800 O O . PHE A 1 103 ? 9.328 -1.640 -3.153 1.00 61.50 103 PHE A O 1
ATOM 807 N N . SER A 1 104 ? 10.057 0.146 -4.294 1.00 58.81 104 SER A N 1
ATOM 808 C CA . SER A 1 104 ? 10.747 -0.568 -5.368 1.00 58.81 104 SER A CA 1
ATOM 809 C C . SER A 1 104 ? 11.698 -1.661 -4.875 1.00 58.81 104 SER A C 1
ATOM 811 O O . SER A 1 104 ? 11.689 -2.779 -5.381 1.00 58.81 104 SER A O 1
ATOM 813 N N . PHE A 1 105 ? 12.462 -1.362 -3.825 1.00 59.28 105 PHE A N 1
ATOM 814 C CA . PHE A 1 105 ? 13.423 -2.275 -3.208 1.00 59.28 105 PHE A CA 1
ATOM 815 C C . PHE A 1 105 ? 12.804 -3.280 -2.219 1.00 59.28 105 PHE A C 1
ATOM 817 O O . PHE A 1 105 ? 13.467 -4.245 -1.846 1.00 59.28 105 PHE A O 1
ATOM 824 N N . THR A 1 106 ? 11.553 -3.083 -1.784 1.00 62.50 106 THR A N 1
ATOM 825 C CA . THR A 1 106 ? 10.830 -4.027 -0.904 1.00 62.50 106 THR A CA 1
ATOM 826 C C . THR A 1 106 ? 9.700 -4.770 -1.609 1.00 62.50 106 THR A C 1
ATOM 828 O O . THR A 1 106 ? 8.997 -5.572 -0.989 1.00 62.50 106 THR A O 1
ATOM 831 N N . CYS A 1 107 ? 9.514 -4.534 -2.909 1.00 69.50 107 CYS A N 1
ATOM 832 C CA . CYS A 1 107 ? 8.488 -5.198 -3.689 1.00 69.50 107 CYS A CA 1
ATOM 833 C C . CYS A 1 107 ? 8.838 -6.690 -3.867 1.00 69.50 107 CYS A C 1
ATOM 835 O O . CYS A 1 107 ? 9.938 -7.028 -4.286 1.00 69.50 107 CYS A O 1
ATOM 837 N N . PRO A 1 108 ? 7.910 -7.628 -3.623 1.00 69.94 108 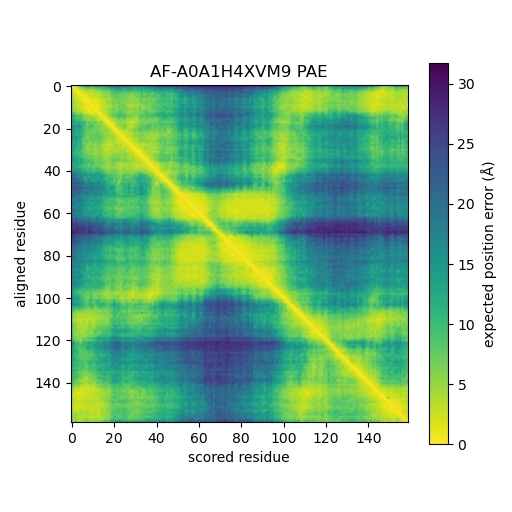PRO A N 1
ATOM 838 C CA . PRO A 1 108 ? 8.162 -9.054 -3.864 1.00 69.94 108 PRO A CA 1
ATOM 839 C C . PRO A 1 108 ? 8.200 -9.422 -5.361 1.00 69.94 108 PRO A C 1
ATOM 841 O O . PRO A 1 108 ? 8.556 -10.544 -5.734 1.00 69.94 108 PRO A O 1
ATOM 844 N N . ILE A 1 109 ? 7.782 -8.497 -6.230 1.00 74.56 109 ILE A N 1
ATOM 845 C CA . ILE A 1 109 ? 7.637 -8.711 -7.676 1.00 74.56 109 ILE A CA 1
ATOM 846 C C . ILE A 1 109 ? 8.810 -8.106 -8.455 1.00 74.56 109 ILE A C 1
ATOM 848 O O . ILE A 1 109 ? 9.187 -8.664 -9.485 1.00 74.56 109 ILE A O 1
ATOM 852 N N . ALA A 1 110 ? 9.384 -7.014 -7.952 1.00 79.12 110 ALA A N 1
ATOM 853 C CA . ALA A 1 110 ? 10.422 -6.232 -8.609 1.00 79.12 110 ALA A CA 1
ATOM 854 C C . ALA A 1 110 ? 11.573 -5.930 -7.645 1.00 79.12 110 ALA A C 1
ATOM 856 O O . ALA A 1 110 ? 11.387 -5.987 -6.434 1.00 79.12 110 ALA A O 1
ATOM 857 N N . TRP A 1 111 ? 12.746 -5.598 -8.173 1.00 78.69 111 TRP A N 1
ATOM 858 C CA . TRP A 1 111 ? 13.901 -5.182 -7.378 1.00 78.69 111 TRP A CA 1
ATOM 859 C C . TRP A 1 111 ? 14.558 -3.931 -7.962 1.00 78.69 111 TRP A C 1
ATOM 861 O O . TRP A 1 111 ? 14.330 -3.581 -9.120 1.00 78.69 111 TRP A O 1
ATOM 871 N N . SER A 1 112 ? 15.381 -3.258 -7.155 1.00 79.06 112 SER A N 1
ATOM 872 C CA . SER A 1 112 ? 16.147 -2.086 -7.585 1.00 79.06 112 SER A CA 1
ATOM 873 C C . SER A 1 112 ? 17.158 -2.456 -8.666 1.00 79.06 112 SER A C 1
ATOM 875 O O . SER A 1 112 ? 17.890 -3.437 -8.520 1.00 79.06 112 SER A O 1
ATOM 877 N N . VAL A 1 113 ? 17.220 -1.655 -9.723 1.00 80.25 113 VAL A N 1
ATOM 878 C CA . VAL A 1 113 ? 18.206 -1.816 -10.793 1.00 80.25 113 VAL A CA 1
ATOM 879 C C . VAL A 1 113 ? 19.512 -1.149 -10.368 1.00 80.25 113 VAL A C 1
ATOM 881 O O . VAL A 1 113 ? 19.504 -0.026 -9.875 1.00 80.25 113 VAL A O 1
ATOM 884 N N . ASP A 1 114 ? 20.627 -1.850 -10.538 1.00 78.88 114 ASP A N 1
ATOM 885 C CA . ASP A 1 114 ? 21.965 -1.304 -10.339 1.00 78.88 114 ASP A CA 1
ATOM 886 C C . ASP A 1 114 ? 22.466 -0.579 -11.600 1.00 78.88 114 ASP A C 1
ATOM 888 O O . ASP A 1 114 ? 21.890 -0.682 -12.685 1.00 78.88 114 ASP A O 1
ATOM 892 N N . PHE A 1 115 ? 23.562 0.167 -11.471 1.00 76.31 115 PHE A N 1
ATOM 893 C CA . PHE A 1 115 ? 24.132 0.942 -12.576 1.00 76.31 115 PHE A CA 1
ATOM 894 C C . PHE A 1 115 ? 24.446 0.084 -13.817 1.00 76.31 115 PHE A C 1
ATOM 896 O O . PHE A 1 115 ? 24.182 0.489 -14.953 1.00 76.31 115 PHE A O 1
ATOM 903 N N . GLU A 1 116 ? 24.962 -1.132 -13.615 1.00 74.56 116 GLU A N 1
ATOM 904 C CA . GLU A 1 116 ? 25.213 -2.080 -14.706 1.00 74.56 116 GLU A CA 1
ATOM 905 C C . GLU A 1 116 ? 23.915 -2.536 -15.383 1.00 74.56 116 GLU A C 1
ATOM 907 O O . GLU A 1 116 ? 23.860 -2.639 -16.611 1.00 74.56 116 GLU A O 1
ATOM 912 N N . GLY A 1 117 ? 22.847 -2.762 -14.614 1.00 74.25 117 GLY A N 1
ATOM 913 C CA . GLY A 1 117 ? 21.515 -3.018 -15.140 1.00 74.25 117 GLY A CA 1
ATOM 914 C C . GLY A 1 117 ? 21.011 -1.867 -16.008 1.00 74.25 117 GLY A C 1
ATOM 915 O O . GLY A 1 117 ? 20.575 -2.105 -17.133 1.00 74.25 117 GLY A O 1
ATOM 916 N N . MET A 1 118 ? 21.147 -0.618 -15.556 1.00 74.62 118 MET A N 1
ATOM 917 C CA . MET A 1 118 ? 20.684 0.555 -16.312 1.00 74.62 118 MET A CA 1
ATOM 918 C C . MET A 1 118 ? 21.356 0.682 -17.686 1.00 74.62 118 MET A C 1
ATOM 920 O O . MET A 1 118 ? 20.677 0.963 -18.675 1.00 74.62 118 MET A O 1
ATOM 924 N N . LYS A 1 119 ? 22.662 0.393 -17.794 1.00 71.56 119 LYS A N 1
ATOM 925 C CA . LYS A 1 119 ? 23.377 0.385 -19.090 1.00 71.56 119 LYS A CA 1
ATOM 926 C C . LYS A 1 119 ? 22.843 -0.661 -20.072 1.00 71.56 119 LYS A C 1
ATOM 928 O O . LYS A 1 119 ? 22.967 -0.492 -21.284 1.00 71.56 119 LYS A O 1
ATOM 933 N N . ASN A 1 120 ? 22.232 -1.725 -19.557 1.00 67.69 120 ASN A N 1
ATOM 934 C CA . ASN A 1 120 ? 21.632 -2.794 -20.350 1.00 67.69 120 ASN A CA 1
ATOM 935 C C . ASN A 1 120 ? 20.145 -2.556 -20.671 1.00 67.69 120 ASN A C 1
ATOM 937 O O . ASN A 1 120 ? 19.538 -3.379 -21.359 1.00 67.69 120 ASN A O 1
ATOM 941 N N . TYR A 1 121 ? 19.548 -1.454 -20.201 1.00 70.25 121 TYR A N 1
ATOM 942 C CA . TYR A 1 121 ? 18.163 -1.110 -20.515 1.00 70.25 121 TYR A CA 1
ATOM 943 C C . TYR A 1 121 ? 18.019 -0.709 -21.992 1.00 70.25 121 TYR A C 1
ATOM 945 O O . TYR A 1 121 ? 18.905 -0.093 -22.577 1.00 70.25 121 TYR A O 1
ATOM 953 N N . SER A 1 122 ? 16.889 -1.049 -22.614 1.00 59.38 122 SER A N 1
ATOM 954 C CA . SER A 1 122 ? 16.611 -0.832 -24.045 1.00 59.38 122 SER A CA 1
ATOM 955 C C . SER A 1 122 ? 16.732 0.638 -24.479 1.00 59.38 122 SER A C 1
ATOM 957 O O . SER A 1 122 ? 17.036 0.912 -25.643 1.00 59.38 122 SER A O 1
ATOM 959 N N . ASN A 1 123 ? 16.569 1.570 -23.535 1.00 61.72 123 ASN A N 1
ATOM 960 C CA . ASN A 1 123 ? 16.727 3.011 -23.721 1.00 61.72 123 ASN A CA 1
ATOM 961 C C . ASN A 1 123 ? 18.081 3.563 -23.230 1.00 61.72 123 ASN A C 1
ATOM 963 O O . ASN A 1 123 ? 18.208 4.763 -23.001 1.00 61.72 123 ASN A O 1
ATOM 967 N N . SER A 1 124 ? 19.113 2.718 -23.104 1.00 60.56 124 SER A N 1
ATOM 968 C CA . SER A 1 124 ? 20.414 3.083 -22.517 1.00 60.56 124 SER A CA 1
ATOM 969 C C . SER A 1 124 ? 21.132 4.262 -23.167 1.00 60.56 124 SER A C 1
ATOM 971 O O . SER A 1 124 ? 21.950 4.904 -22.519 1.00 60.56 124 SER A O 1
ATOM 973 N N . LYS A 1 125 ? 20.765 4.614 -24.404 1.00 63.53 125 LYS A N 1
ATOM 974 C CA . LYS A 1 125 ? 21.257 5.812 -25.099 1.00 63.53 125 LYS A CA 1
ATOM 975 C C . LYS A 1 125 ? 20.964 7.116 -24.363 1.00 63.53 125 LYS A C 1
ATOM 977 O O . LYS A 1 125 ? 21.695 8.085 -24.539 1.00 63.53 125 LYS A O 1
ATOM 982 N N . GLU A 1 126 ? 19.904 7.162 -23.556 1.00 63.75 126 GLU A N 1
ATOM 983 C CA . GLU A 1 126 ? 19.640 8.312 -22.683 1.00 63.75 126 GLU A CA 1
ATOM 984 C C . GLU A 1 126 ? 20.649 8.415 -21.533 1.00 63.75 126 GLU A C 1
ATOM 986 O O . GLU A 1 126 ? 20.722 9.456 -20.893 1.00 63.75 126 GLU A O 1
ATOM 991 N N . TYR A 1 127 ? 21.452 7.376 -21.290 1.00 65.75 127 TYR A N 1
ATOM 992 C CA . TYR A 1 127 ? 22.359 7.251 -20.146 1.00 65.75 127 TYR A CA 1
ATOM 993 C C . TYR A 1 127 ? 23.835 7.169 -20.552 1.00 65.75 127 TYR A C 1
ATOM 995 O O . TYR A 1 127 ? 24.700 7.083 -19.686 1.00 65.75 127 TYR A O 1
ATOM 1003 N N . ASP A 1 128 ? 24.137 7.254 -21.853 1.00 69.94 128 ASP A N 1
ATOM 1004 C CA . ASP A 1 128 ? 25.500 7.180 -22.402 1.00 69.94 128 ASP A CA 1
ATOM 1005 C C . ASP A 1 128 ? 26.431 8.296 -21.882 1.00 69.94 128 ASP A C 1
ATOM 1007 O O . ASP A 1 128 ? 27.644 8.198 -22.035 1.00 69.94 128 ASP A O 1
ATOM 1011 N N . TYR A 1 129 ? 25.884 9.364 -21.285 1.00 73.75 129 TYR A N 1
ATOM 1012 C CA . TYR A 1 129 ? 26.667 10.463 -20.706 1.00 73.75 129 TYR A CA 1
ATOM 1013 C C . TYR A 1 129 ? 27.141 10.202 -19.268 1.00 73.75 129 TYR A C 1
ATOM 1015 O O . TYR A 1 129 ? 27.888 11.020 -18.736 1.00 73.75 129 TYR A O 1
ATOM 1023 N N . ILE A 1 130 ? 26.686 9.118 -18.630 1.00 76.06 130 ILE A N 1
ATOM 1024 C CA . ILE A 1 130 ? 27.067 8.753 -17.263 1.00 76.06 130 ILE A CA 1
ATOM 1025 C C . ILE A 1 130 ? 28.095 7.626 -17.336 1.00 76.06 130 ILE A C 1
ATOM 1027 O O . ILE A 1 130 ? 27.771 6.457 -17.578 1.00 76.06 130 ILE A O 1
ATOM 1031 N N . ASP A 1 131 ? 29.358 7.976 -17.110 1.00 72.25 131 ASP A N 1
ATOM 1032 C CA . ASP A 1 131 ? 30.452 7.016 -17.219 1.00 72.25 131 ASP A CA 1
ATOM 1033 C C . ASP A 1 131 ? 30.515 6.092 -15.993 1.00 72.25 131 ASP A C 1
ATOM 1035 O O . ASP A 1 131 ? 30.753 4.882 -16.136 1.00 72.25 131 ASP A O 1
ATOM 1039 N N . ASN A 1 132 ? 30.226 6.631 -14.804 1.00 78.81 132 ASN A N 1
ATOM 1040 C CA . ASN A 1 132 ? 30.348 5.960 -13.510 1.00 78.81 132 ASN A CA 1
ATOM 1041 C C . ASN A 1 132 ? 29.194 6.310 -12.539 1.00 78.81 132 ASN A C 1
ATOM 1043 O O . ASN A 1 132 ? 28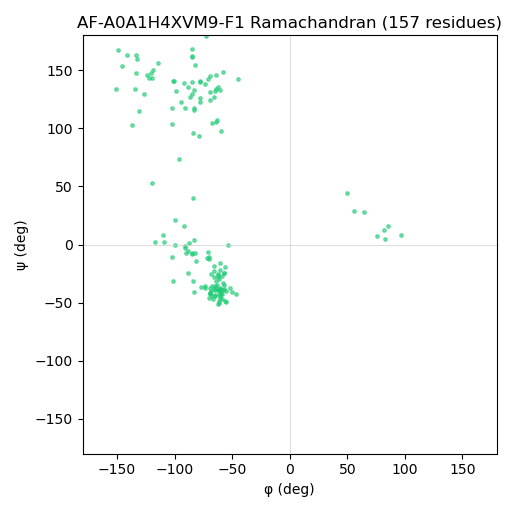.469 7.281 -12.732 1.00 78.81 132 ASN A O 1
ATOM 1047 N N . GLU A 1 133 ? 29.024 5.496 -11.490 1.00 75.81 133 GLU A N 1
ATOM 1048 C CA . GLU A 1 133 ? 27.975 5.672 -10.467 1.00 75.81 133 GLU A CA 1
ATOM 1049 C C . GLU A 1 133 ? 28.145 6.978 -9.668 1.00 75.81 133 GLU A C 1
ATOM 1051 O O . GLU A 1 133 ? 27.159 7.606 -9.293 1.00 75.81 133 GLU A O 1
ATOM 1056 N N . ASP A 1 134 ? 29.385 7.439 -9.472 1.00 78.88 134 ASP A N 1
ATOM 1057 C CA . ASP A 1 134 ? 29.694 8.676 -8.737 1.00 78.88 134 ASP A CA 1
ATOM 1058 C C . ASP A 1 134 ? 29.183 9.946 -9.450 1.00 78.88 134 ASP A C 1
ATOM 1060 O O . ASP A 1 134 ? 28.969 10.982 -8.817 1.00 78.88 134 ASP A O 1
ATOM 1064 N N . GLU A 1 135 ? 28.978 9.873 -10.766 1.00 80.00 135 GLU A N 1
ATOM 1065 C CA . GLU A 1 135 ? 28.439 10.949 -11.600 1.00 80.00 135 GLU A CA 1
ATOM 1066 C C . GLU A 1 135 ? 26.909 10.899 -11.735 1.00 80.00 135 GLU A C 1
ATOM 1068 O O . GLU A 1 135 ? 26.319 11.798 -12.345 1.00 80.00 135 GLU A O 1
ATOM 1073 N N . MET A 1 136 ? 26.241 9.891 -11.155 1.00 76.81 136 MET A N 1
ATOM 1074 C CA . MET A 1 136 ? 24.782 9.808 -11.194 1.00 76.81 136 MET A CA 1
ATOM 1075 C C . MET A 1 136 ? 24.143 10.959 -10.403 1.00 76.81 136 MET A C 1
ATOM 1077 O O . MET A 1 136 ? 24.429 11.153 -9.216 1.00 76.81 136 MET A O 1
ATOM 1081 N N . PRO A 1 137 ? 23.217 11.715 -11.019 1.00 78.88 137 PRO A N 1
ATOM 1082 C CA . PRO A 1 137 ? 22.409 12.679 -10.290 1.00 78.88 137 PRO A CA 1
ATOM 1083 C C . PRO A 1 137 ? 21.620 12.005 -9.158 1.00 78.88 137 PRO A C 1
ATOM 1085 O O . PRO A 1 137 ? 21.179 10.864 -9.271 1.00 78.88 137 PRO A O 1
ATOM 1088 N N . SER A 1 138 ? 21.381 12.728 -8.065 1.00 76.94 138 SER A N 1
ATOM 1089 C CA . SER A 1 138 ? 20.523 12.219 -6.989 1.00 76.94 138 SER A CA 1
ATOM 1090 C C . SER A 1 138 ? 19.103 11.953 -7.504 1.00 76.94 138 SER A C 1
ATOM 1092 O O . SER A 1 138 ? 18.521 12.804 -8.178 1.00 76.94 138 SER A O 1
ATOM 1094 N N . GLY A 1 139 ? 18.556 10.781 -7.169 1.00 67.56 139 GLY A N 1
ATOM 1095 C CA . GLY A 1 139 ? 17.234 10.334 -7.612 1.00 67.56 139 GLY A CA 1
ATOM 1096 C C . GLY A 1 139 ? 17.208 9.711 -9.011 1.00 67.56 139 GLY A C 1
ATOM 1097 O O . GLY A 1 139 ? 16.135 9.431 -9.543 1.00 67.56 139 GLY A O 1
ATOM 1098 N N . PHE A 1 140 ? 18.372 9.544 -9.641 1.00 71.31 140 PHE A N 1
ATOM 1099 C CA . PHE A 1 140 ? 18.478 9.029 -10.998 1.00 71.31 140 PHE A CA 1
ATOM 1100 C C . PHE A 1 140 ? 18.310 7.507 -11.035 1.00 71.31 140 PHE A C 1
ATOM 1102 O O . PHE A 1 140 ? 19.065 6.778 -10.398 1.00 71.31 140 PHE A O 1
ATOM 1109 N N . GLY A 1 141 ? 17.326 7.035 -11.805 1.00 70.19 141 GLY A N 1
ATOM 1110 C CA . GLY A 1 141 ? 17.000 5.614 -11.927 1.00 70.19 141 GLY A CA 1
ATOM 1111 C C . GLY A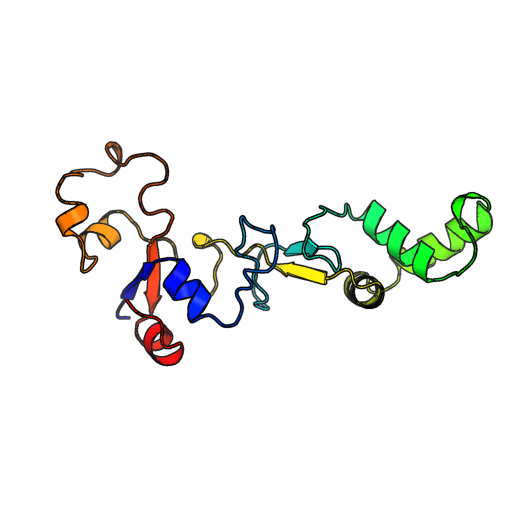 1 141 ? 16.253 5.022 -10.726 1.00 70.19 141 GLY A C 1
ATOM 1112 O O . GLY A 1 141 ? 16.000 3.819 -10.707 1.00 70.19 141 GLY A O 1
ATOM 1113 N N . ASP A 1 142 ? 15.840 5.853 -9.761 1.00 73.06 142 ASP A N 1
ATOM 1114 C CA . ASP A 1 142 ? 14.987 5.457 -8.627 1.00 73.06 142 ASP A CA 1
ATOM 1115 C C . ASP A 1 142 ? 13.621 4.904 -9.080 1.00 73.06 142 ASP A C 1
ATOM 1117 O O . ASP A 1 142 ? 12.947 4.177 -8.342 1.00 73.06 142 ASP A O 1
ATOM 1121 N N . ASP A 1 143 ? 13.203 5.257 -10.294 1.00 76.00 143 ASP A N 1
ATOM 1122 C CA . ASP A 1 143 ? 11.986 4.807 -10.952 1.00 76.00 143 ASP A CA 1
ATOM 1123 C C . ASP A 1 143 ? 12.176 3.540 -11.796 1.00 76.00 143 ASP A C 1
ATOM 1125 O O . ASP A 1 143 ? 11.180 2.972 -12.236 1.00 76.00 143 ASP A O 1
ATOM 1129 N N . LEU A 1 144 ? 13.401 3.040 -11.985 1.00 80.81 144 LEU A N 1
ATOM 1130 C CA . LEU A 1 144 ? 13.661 1.823 -12.755 1.00 80.81 144 LEU A CA 1
ATOM 1131 C C . LEU A 1 144 ? 13.584 0.564 -11.886 1.00 80.81 144 LEU A C 1
ATOM 1133 O O . LEU A 1 144 ? 14.129 0.482 -10.785 1.00 80.81 144 LEU A O 1
ATOM 1137 N N . MET A 1 145 ? 12.916 -0.453 -12.423 1.00 81.56 145 MET A N 1
ATOM 1138 C CA . MET A 1 145 ? 12.599 -1.706 -11.749 1.00 81.56 145 MET A CA 1
ATOM 1139 C C . MET A 1 145 ? 13.076 -2.900 -12.567 1.00 81.56 145 MET A C 1
ATOM 1141 O O . MET A 1 145 ? 12.734 -3.038 -13.740 1.00 81.56 145 MET A O 1
ATOM 1145 N N . GLY A 1 146 ? 13.812 -3.805 -11.925 1.00 85.25 146 GLY A N 1
ATOM 1146 C CA . GLY A 1 146 ? 14.141 -5.113 -12.475 1.00 85.25 146 GLY A CA 1
ATOM 1147 C C . GLY A 1 146 ? 13.010 -6.095 -12.193 1.00 85.25 146 GLY A C 1
ATOM 1148 O O . GLY A 1 146 ? 12.550 -6.205 -11.056 1.00 85.25 146 GLY A O 1
ATOM 1149 N N . ILE A 1 147 ? 12.548 -6.807 -13.220 1.00 84.81 147 ILE A N 1
ATOM 1150 C CA . ILE A 1 147 ? 11.521 -7.846 -13.115 1.00 84.81 147 ILE A CA 1
ATOM 1151 C C . ILE A 1 147 ? 11.961 -9.092 -13.881 1.00 84.81 147 ILE A C 1
ATOM 1153 O O . ILE A 1 147 ? 12.624 -9.044 -14.913 1.00 84.81 147 ILE A O 1
ATOM 1157 N N . GLU A 1 148 ? 11.558 -10.260 -13.386 1.00 86.00 148 GLU A N 1
ATOM 1158 C CA . GLU A 1 148 ? 11.717 -11.505 -14.128 1.00 86.00 148 GLU A CA 1
ATOM 1159 C C . GLU A 1 148 ? 10.775 -11.517 -15.342 1.00 86.00 148 GLU A C 1
ATOM 1161 O O . GLU A 1 148 ? 9.558 -11.422 -15.179 1.00 86.00 148 GLU A O 1
ATOM 1166 N N . LYS A 1 149 ? 11.308 -11.707 -16.553 1.00 84.88 149 LYS A N 1
ATOM 1167 C CA . LYS A 1 149 ? 10.531 -11.667 -17.807 1.00 84.88 149 LYS A CA 1
ATOM 1168 C C . LYS A 1 149 ? 9.274 -12.542 -17.774 1.00 84.88 149 LYS A C 1
ATOM 1170 O O . LYS A 1 149 ? 8.191 -12.115 -18.149 1.00 84.88 149 LYS A O 1
ATOM 1175 N N . SER A 1 150 ? 9.393 -13.741 -17.198 1.00 86.19 150 SER A N 1
ATOM 1176 C CA . SER A 1 150 ? 8.278 -14.683 -17.040 1.00 86.19 150 SER A CA 1
ATOM 1177 C C . SER A 1 150 ? 7.129 -14.137 -16.177 1.00 86.19 150 SER A C 1
ATOM 1179 O O . SER A 1 150 ? 5.976 -14.531 -16.363 1.00 86.19 150 SER A O 1
ATOM 1181 N N . LYS A 1 151 ? 7.428 -13.254 -15.215 1.00 83.50 151 LYS A N 1
ATOM 1182 C CA . LYS A 1 151 ? 6.442 -12.547 -14.390 1.00 83.50 151 LYS A CA 1
ATOM 1183 C C . LYS A 1 151 ? 5.909 -11.314 -15.110 1.00 83.50 151 LYS A C 1
ATOM 1185 O O . LYS A 1 151 ? 4.701 -11.101 -15.058 1.00 83.50 151 LYS A O 1
ATOM 1190 N N . ALA A 1 152 ? 6.769 -10.555 -15.793 1.00 83.75 152 ALA A N 1
ATOM 1191 C CA . ALA A 1 152 ? 6.355 -9.397 -16.585 1.00 83.75 152 ALA A CA 1
ATOM 1192 C C . ALA A 1 152 ? 5.305 -9.789 -17.635 1.00 83.75 152 ALA A C 1
ATOM 1194 O O . ALA A 1 152 ? 4.219 -9.214 -17.651 1.00 83.75 152 ALA A O 1
ATOM 1195 N N . ASP A 1 153 ? 5.564 -10.854 -18.400 1.00 85.06 153 ASP A N 1
ATOM 1196 C CA . ASP A 1 153 ? 4.648 -11.363 -19.428 1.00 85.06 153 ASP A CA 1
ATOM 1197 C C . ASP A 1 153 ? 3.300 -11.811 -18.843 1.00 85.06 153 ASP A C 1
ATOM 1199 O O . ASP A 1 153 ? 2.241 -11.560 -19.417 1.00 85.06 153 ASP A O 1
ATOM 1203 N N . LYS A 1 154 ? 3.314 -12.456 -17.667 1.00 85.62 154 LYS A N 1
ATOM 1204 C CA . LYS A 1 154 ? 2.087 -12.888 -16.972 1.00 85.62 154 LYS A CA 1
ATOM 1205 C C . LYS A 1 154 ? 1.253 -11.716 -16.471 1.00 85.62 154 LYS A C 1
ATOM 1207 O O . LYS A 1 154 ? 0.030 -11.822 -16.430 1.00 85.62 154 LYS A O 1
ATOM 1212 N N . LEU A 1 155 ? 1.917 -10.649 -16.038 1.00 81.12 155 LEU A N 1
ATOM 1213 C CA . LEU A 1 155 ? 1.285 -9.445 -15.508 1.00 81.12 155 LEU A CA 1
ATOM 1214 C C . LEU A 1 155 ? 0.962 -8.424 -16.610 1.00 81.12 155 LEU A C 1
ATOM 1216 O O . LEU A 1 155 ? 0.315 -7.422 -16.324 1.00 81.12 155 LEU A O 1
ATOM 1220 N N . GLY A 1 156 ? 1.384 -8.673 -17.856 1.00 81.50 156 GLY A N 1
ATOM 1221 C CA . GLY A 1 156 ? 1.217 -7.738 -18.969 1.00 81.50 156 GLY A CA 1
ATOM 1222 C C . GLY A 1 156 ? 1.991 -6.432 -18.776 1.00 81.50 156 GLY A C 1
ATOM 1223 O O . GLY A 1 156 ? 1.551 -5.391 -19.258 1.00 81.50 156 GLY A O 1
ATOM 1224 N N . ILE A 1 157 ? 3.103 -6.474 -18.038 1.00 80.88 157 ILE A N 1
ATOM 1225 C CA . ILE A 1 157 ? 3.947 -5.306 -17.774 1.00 80.88 157 ILE A CA 1
ATOM 1226 C C . ILE A 1 157 ? 4.792 -5.029 -19.017 1.00 80.88 157 ILE A C 1
ATOM 1228 O O . ILE A 1 157 ? 5.495 -5.915 -19.500 1.00 80.88 157 ILE A O 1
ATOM 1232 N N . THR A 1 158 ? 4.725 -3.801 -19.522 1.00 78.94 158 THR A N 1
ATOM 1233 C CA . THR A 1 158 ? 5.582 -3.315 -20.608 1.00 78.94 158 THR A CA 1
ATOM 1234 C C . THR A 1 158 ? 6.995 -3.064 -20.101 1.00 78.94 158 THR A C 1
ATOM 1236 O O . THR A 1 158 ? 7.159 -2.528 -19.010 1.00 78.94 158 THR A O 1
ATOM 1239 N N . TYR A 1 159 ? 8.003 -3.447 -20.878 1.00 73.81 159 TYR A N 1
ATOM 1240 C CA . TYR A 1 159 ? 9.428 -3.320 -20.567 1.00 73.81 159 TYR A CA 1
ATOM 1241 C C . TYR A 1 159 ? 10.231 -3.069 -21.852 1.00 73.81 159 TYR A C 1
ATOM 1243 O O . TYR A 1 159 ? 9.699 -3.398 -22.940 1.00 73.81 159 TYR A O 1
#

Mean predicted aligned error: 11.57 Å

Secondary structure (DSSP, 8-state):
--EEEEEHHHHHHHSTTEE-SSSGGGG-EE--TT-S-EEEE-TTS-B----HHHHHHHHHHHT-SS-GGG-HHHHHHHHHHHTTS-HHHHHHHHTPEEEE---TTT-SSEEEPPHHHHHTSTTGGGSTT--SGGGPPTTTTTTEEEEEHHHHHHHT---

Foldseek 3Di:
DDKAKDFQVLVQVLQPQFAQQAPALPSTWGNDPQFPAKFKDALNRYTDRQDPLNLLQLLLCVVDPDDPVPDPVSSVVSSVVSVVDDSQVSCVVVRIHMIGNQALCRDPFWHQADPVRCCVHPVNVVVVVPPDPVPDDPPHSSRMIMGDPVSCVVSVRDD

Solvent-accessible surface area (backbone atoms only — not comparable to full-atom values): 9016 Å² total; per-residue (Å²): 133,63,74,39,54,28,46,49,64,38,49,42,69,32,38,85,42,46,40,64,82,25,64,33,67,88,28,41,21,22,67,52,90,75,40,84,36,74,46,39,22,45,77,86,24,46,64,46,87,60,50,69,71,53,46,35,48,53,43,23,48,71,78,42,97,62,78,50,92,82,34,73,70,61,36,53,53,32,41,57,48,28,74,70,46,65,58,70,63,49,33,44,75,76,42,34,41,80,37,18,49,43,45,62,75,53,35,92,74,34,34,66,54,50,73,73,53,51,65,69,34,96,65,26,79,84,48,72,86,54,90,50,77,90,70,55,58,91,78,67,63,74,51,38,30,32,30,46,43,79,55,31,64,74,44,66,34,63,103